Protein AF-A0A183DGD7-F1 (afdb_monomer)

Structure (mmCIF, N/CA/C/O backbone):
data_AF-A0A183DGD7-F1
#
_entry.id   AF-A0A183DGD7-F1
#
loop_
_atom_site.group_PDB
_atom_site.id
_atom_site.type_symbol
_atom_site.label_atom_id
_atom_site.label_alt_id
_atom_site.label_comp_id
_atom_site.label_asym_id
_atom_site.label_entity_id
_atom_site.label_seq_id
_atom_site.pdbx_PDB_ins_code
_atom_site.Cartn_x
_atom_site.Cartn_y
_atom_site.Cartn_z
_atom_site.occupancy
_atom_site.B_iso_or_equiv
_atom_site.auth_seq_id
_atom_site.auth_comp_id
_atom_site.auth_asym_id
_atom_site.auth_atom_id
_atom_site.pdbx_PDB_model_num
ATOM 1 N N . MET A 1 1 ? 6.692 11.739 -3.627 1.00 80.44 1 MET A N 1
ATOM 2 C CA . MET A 1 1 ? 5.316 12.279 -3.705 1.00 80.44 1 MET A CA 1
ATOM 3 C C . MET A 1 1 ? 4.483 11.535 -2.679 1.00 80.44 1 MET A C 1
ATOM 5 O O . MET A 1 1 ? 4.264 10.353 -2.892 1.00 80.44 1 MET A O 1
ATOM 9 N N . CYS A 1 2 ? 4.125 12.157 -1.557 1.00 82.94 2 CYS A N 1
ATOM 10 C CA . CYS A 1 2 ? 3.213 11.577 -0.564 1.00 82.94 2 CYS A CA 1
ATOM 11 C C . CYS A 1 2 ? 1.814 12.183 -0.734 1.00 82.94 2 CYS A C 1
ATOM 13 O O . CYS A 1 2 ? 1.702 13.322 -1.188 1.00 82.94 2 CYS A O 1
ATOM 15 N N . GLY A 1 3 ? 0.764 11.423 -0.416 1.00 89.06 3 GLY A N 1
ATOM 16 C CA . GLY A 1 3 ? -0.616 11.865 -0.643 1.00 89.06 3 GLY A CA 1
ATOM 17 C C . GLY A 1 3 ? -1.068 11.745 -2.096 1.00 89.06 3 GLY A C 1
ATOM 18 O O . GLY A 1 3 ? -1.989 12.444 -2.500 1.00 89.06 3 GLY A O 1
ATOM 19 N N . PHE A 1 4 ? -0.414 10.889 -2.889 1.00 96.12 4 PHE A N 1
ATOM 20 C CA . PHE A 1 4 ? -0.829 10.631 -4.272 1.00 96.12 4 PHE A CA 1
ATOM 21 C C . PHE A 1 4 ? -2.165 9.874 -4.320 1.00 96.12 4 PHE A C 1
ATOM 23 O O . PHE A 1 4 ? -2.978 10.090 -5.213 1.00 96.12 4 PHE A O 1
ATOM 30 N N . SER A 1 5 ? -2.403 9.030 -3.317 1.00 97.06 5 SER A N 1
ATOM 31 C CA . SER A 1 5 ? -3.664 8.342 -3.058 1.00 97.06 5 SER A CA 1
ATOM 32 C C . SER A 1 5 ? -3.915 8.303 -1.543 1.00 97.06 5 SER A C 1
ATOM 34 O O . SER A 1 5 ? -2.964 8.383 -0.757 1.00 97.06 5 SER A O 1
ATOM 36 N N . ALA A 1 6 ? -5.180 8.249 -1.121 1.00 95.38 6 ALA A N 1
ATOM 37 C CA . ALA A 1 6 ? -5.566 8.214 0.289 1.00 95.38 6 ALA A CA 1
ATOM 38 C C . ALA A 1 6 ? -6.925 7.518 0.479 1.00 95.38 6 ALA A C 1
ATOM 40 O O . ALA A 1 6 ? -7.781 7.602 -0.401 1.00 95.38 6 ALA A O 1
ATOM 41 N N . ALA A 1 7 ? -7.114 6.858 1.622 1.00 94.31 7 ALA A N 1
ATOM 42 C CA . ALA A 1 7 ? -8.328 6.133 1.977 1.00 94.31 7 ALA A CA 1
ATOM 43 C C . ALA A 1 7 ? -8.468 6.055 3.501 1.00 94.31 7 ALA A C 1
ATOM 45 O O . AL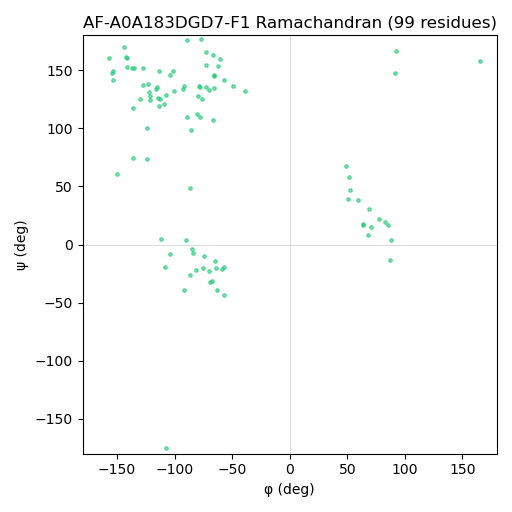A A 1 7 ? -7.472 5.999 4.228 1.00 94.31 7 ALA A O 1
ATOM 46 N N . ILE A 1 8 ? -9.714 6.068 3.966 1.00 91.81 8 ILE A N 1
ATOM 47 C CA . ILE A 1 8 ? -10.084 5.911 5.372 1.00 91.81 8 ILE A CA 1
ATOM 48 C C . ILE A 1 8 ? -11.001 4.681 5.435 1.00 91.81 8 ILE A C 1
ATOM 50 O O . ILE A 1 8 ? -11.971 4.658 4.676 1.00 91.81 8 ILE A O 1
ATOM 54 N N . PRO A 1 9 ? -10.680 3.670 6.257 1.00 89.56 9 PRO A N 1
ATOM 55 C CA . PRO A 1 9 ? -11.536 2.518 6.497 1.00 89.56 9 PRO A CA 1
ATOM 56 C C . PRO A 1 9 ? -12.820 2.931 7.221 1.00 89.56 9 PRO A C 1
ATOM 58 O O . PRO A 1 9 ? -12.818 3.837 8.058 1.00 89.56 9 PRO A O 1
ATOM 61 N N . ASP A 1 10 ? -13.917 2.248 6.907 1.00 86.00 10 ASP A N 1
ATOM 62 C CA . ASP A 1 10 ? -15.208 2.460 7.565 1.00 86.00 10 ASP A CA 1
ATOM 63 C 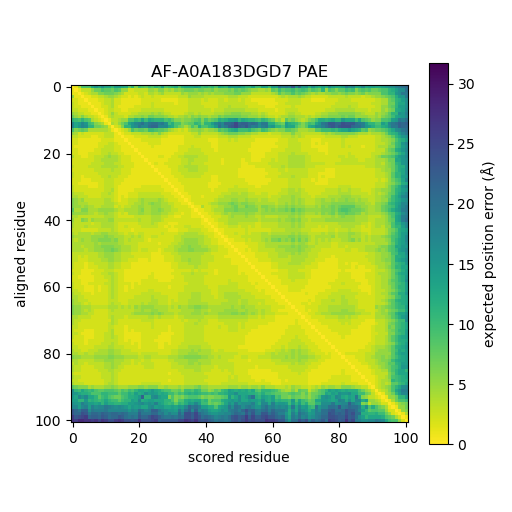C . ASP A 1 10 ? -15.324 1.600 8.833 1.00 86.00 10 ASP A C 1
ATOM 65 O O . ASP A 1 10 ? -16.069 1.942 9.760 1.00 86.00 10 ASP A O 1
ATOM 69 N N . ARG A 1 11 ? -14.603 0.470 8.882 1.00 77.94 11 ARG A N 1
ATOM 70 C CA . ARG A 1 11 ? -14.637 -0.493 9.986 1.00 77.94 11 ARG A CA 1
ATOM 71 C C . ARG A 1 11 ? -13.260 -0.726 10.583 1.00 77.94 11 ARG A C 1
ATOM 73 O O . ARG A 1 11 ? -12.281 -0.944 9.884 1.00 77.94 11 ARG A O 1
ATOM 80 N N . GLY A 1 12 ? -13.223 -0.784 11.910 1.00 65.94 12 GLY A N 1
ATOM 81 C CA . GLY A 1 12 ? -12.154 -1.488 12.609 1.00 65.94 12 GLY A CA 1
ATOM 82 C C . GLY A 1 12 ? -10.876 -0.714 12.907 1.00 65.94 12 GLY A C 1
ATOM 83 O O . GLY A 1 12 ? -10.134 -1.153 13.779 1.00 65.94 12 GLY A O 1
ATOM 84 N N . ASP A 1 13 ? -10.638 0.457 12.314 1.00 67.12 13 ASP A N 1
ATOM 85 C CA . ASP A 1 13 ? -9.473 1.257 12.692 1.00 67.12 13 ASP A CA 1
ATOM 86 C C . ASP A 1 13 ? -9.669 2.756 12.449 1.00 67.12 13 ASP A C 1
ATOM 88 O O . ASP A 1 13 ? -10.225 3.202 11.452 1.00 67.12 13 ASP A O 1
ATOM 92 N N . ASP A 1 14 ? -9.161 3.566 13.368 1.00 83.94 14 ASP A N 1
ATOM 93 C CA . ASP A 1 14 ? -9.147 5.022 13.272 1.00 83.94 14 ASP A CA 1
ATOM 94 C C . ASP A 1 14 ? -7.893 5.456 12.499 1.00 83.94 14 ASP A C 1
ATOM 96 O O . ASP A 1 14 ? -7.126 6.302 12.962 1.00 83.94 14 ASP A O 1
ATOM 100 N N . ARG A 1 15 ? -7.625 4.843 11.341 1.00 88.19 15 ARG A N 1
ATOM 101 C CA . ARG A 1 15 ? -6.415 5.092 10.545 1.00 88.19 15 ARG A CA 1
ATOM 102 C C . ARG A 1 15 ? -6.716 5.760 9.213 1.00 88.19 15 ARG A C 1
ATOM 104 O O . ARG A 1 15 ? -7.754 5.581 8.604 1.00 88.19 15 ARG A O 1
ATOM 111 N N . LEU A 1 16 ? -5.761 6.552 8.755 1.00 91.56 16 LEU A N 1
ATOM 112 C CA . LEU A 1 16 ? -5.697 7.118 7.418 1.00 91.56 16 LEU A CA 1
ATOM 113 C C . LEU A 1 16 ? -4.558 6.421 6.676 1.00 91.56 16 LEU A C 1
ATOM 115 O O . LEU A 1 16 ? -3.406 6.519 7.104 1.00 91.56 16 LEU A O 1
ATOM 119 N N . TYR A 1 17 ? -4.870 5.772 5.558 1.00 94.31 17 TYR A N 1
ATOM 120 C CA . TYR A 1 17 ? -3.869 5.214 4.656 1.00 94.31 17 TYR A CA 1
ATOM 121 C C . TYR A 1 17 ? -3.510 6.232 3.576 1.00 94.31 17 TYR A C 1
ATOM 123 O O . TYR A 1 17 ? -4.383 6.893 3.013 1.00 94.31 17 TYR A O 1
ATOM 131 N N . ILE A 1 18 ? -2.216 6.373 3.290 1.00 95.31 18 ILE A N 1
ATOM 132 C CA . ILE A 1 18 ? -1.679 7.353 2.345 1.00 95.31 18 ILE A CA 1
ATOM 133 C C . ILE A 1 18 ? -0.630 6.680 1.462 1.00 95.31 18 ILE A C 1
ATOM 135 O O . ILE A 1 18 ? 0.431 6.278 1.941 1.00 95.31 18 ILE A O 1
ATOM 139 N N . GLY A 1 19 ? -0.890 6.625 0.159 1.00 97.19 19 GLY A N 1
ATOM 140 C CA . GLY A 1 19 ? 0.063 6.137 -0.829 1.00 97.19 19 GLY A CA 1
ATOM 141 C C . GLY A 1 19 ? 1.125 7.180 -1.180 1.00 97.19 19 GLY A C 1
ATOM 142 O O . GLY A 1 19 ? 0.837 8.371 -1.386 1.00 97.19 19 GLY A O 1
ATOM 143 N N . ALA A 1 20 ? 2.377 6.731 -1.270 1.00 97.31 20 ALA A N 1
ATOM 144 C CA . ALA A 1 20 ? 3.517 7.566 -1.617 1.00 97.31 20 ALA A CA 1
ATOM 145 C C . ALA A 1 20 ? 4.463 6.896 -2.640 1.00 97.31 20 ALA A C 1
ATOM 147 O O . ALA A 1 20 ? 5.587 6.525 -2.292 1.00 97.31 20 ALA A O 1
ATOM 148 N N . PRO A 1 21 ? 4.079 6.827 -3.932 1.00 97.12 21 PRO A N 1
ATOM 149 C CA . PRO A 1 21 ? 4.829 6.119 -4.983 1.00 97.12 21 PRO A CA 1
ATOM 150 C C . PRO A 1 21 ? 6.262 6.595 -5.216 1.00 97.12 21 PRO A C 1
ATOM 152 O O . PRO A 1 21 ? 7.060 5.885 -5.809 1.00 97.12 21 PRO A O 1
ATOM 155 N N . GLY A 1 22 ? 6.584 7.823 -4.803 1.00 96.06 22 GLY A N 1
ATOM 156 C CA . GLY A 1 22 ? 7.916 8.401 -4.995 1.00 96.06 22 GLY A CA 1
ATOM 157 C C . GLY A 1 22 ? 8.894 8.146 -3.847 1.00 96.06 22 GLY A C 1
ATOM 158 O O . GLY A 1 22 ? 9.970 8.737 -3.859 1.00 96.06 22 GLY A O 1
ATOM 159 N N . ALA A 1 23 ? 8.516 7.378 -2.824 1.00 95.31 23 ALA A N 1
ATOM 160 C CA . ALA A 1 23 ? 9.442 6.975 -1.768 1.00 95.31 23 ALA A CA 1
ATOM 161 C C . ALA A 1 23 ? 10.429 5.915 -2.282 1.00 95.31 23 ALA A C 1
ATOM 163 O O . ALA A 1 23 ? 10.114 5.196 -3.230 1.00 95.31 23 ALA A O 1
ATOM 164 N N . TYR A 1 24 ? 11.609 5.847 -1.655 1.00 94.88 24 TYR A N 1
ATOM 165 C CA . TYR A 1 24 ? 12.606 4.788 -1.862 1.00 94.88 24 TYR A CA 1
ATOM 166 C C . TYR A 1 24 ? 12.910 4.507 -3.345 1.00 94.88 24 TYR A C 1
ATOM 168 O O . TYR A 1 24 ? 12.510 3.483 -3.864 1.00 94.88 24 TYR A O 1
ATOM 176 N N . TYR A 1 25 ? 13.541 5.435 -4.077 1.00 96.25 25 TYR A N 1
ATOM 177 C CA . TYR A 1 25 ? 13.837 5.252 -5.517 1.00 96.2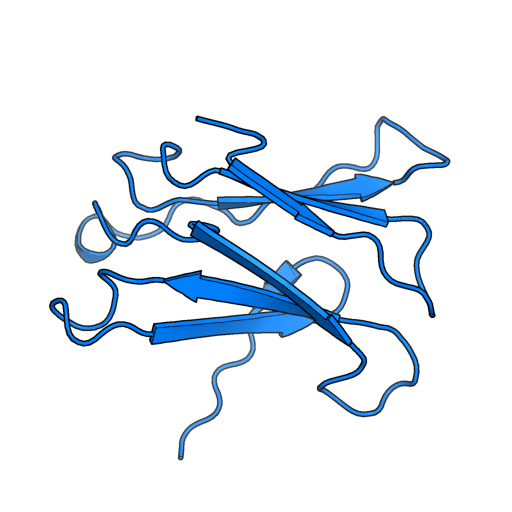5 25 TYR A CA 1
ATOM 178 C C . TYR A 1 25 ? 12.624 4.817 -6.368 1.00 96.25 25 TYR A C 1
ATOM 180 O O . TYR A 1 25 ? 12.734 4.011 -7.290 1.00 96.25 25 TYR A O 1
ATOM 188 N N . TRP A 1 26 ? 11.450 5.381 -6.066 1.00 96.38 26 TRP A N 1
ATOM 189 C CA . TRP A 1 26 ? 10.177 5.046 -6.714 1.00 96.38 26 TRP A CA 1
ATOM 190 C C . TRP A 1 26 ? 9.699 3.602 -6.502 1.00 96.38 26 TRP A C 1
ATOM 192 O O . TRP A 1 26 ? 8.801 3.154 -7.215 1.00 96.38 26 TRP A O 1
ATOM 202 N N . GLN A 1 27 ? 10.241 2.873 -5.522 1.00 96.44 27 GLN A N 1
ATOM 203 C CA . GLN A 1 27 ? 9.616 1.636 -5.042 1.00 96.44 27 GLN A CA 1
ATOM 204 C C . GLN A 1 27 ? 8.190 1.929 -4.564 1.00 96.44 27 GLN A C 1
ATOM 206 O O . GLN A 1 27 ? 7.252 1.233 -4.944 1.00 96.44 27 GLN A O 1
ATOM 211 N N . GLY A 1 28 ? 8.023 3.030 -3.824 1.00 96.88 28 GLY A N 1
ATOM 212 C CA . GLY A 1 28 ? 6.765 3.439 -3.210 1.00 96.88 28 GLY A CA 1
ATOM 213 C C . GLY A 1 28 ? 6.600 2.922 -1.780 1.00 96.88 28 GLY A C 1
ATOM 214 O O . GLY A 1 28 ? 7.365 2.091 -1.304 1.00 96.88 28 GLY A O 1
ATOM 215 N N . THR A 1 29 ? 5.624 3.474 -1.066 1.00 96.00 29 THR A N 1
ATOM 216 C CA . THR A 1 29 ? 5.288 3.086 0.313 1.00 96.00 29 THR A CA 1
ATOM 217 C C . THR A 1 29 ? 3.844 3.457 0.628 1.00 96.00 29 THR A C 1
ATOM 219 O O . THR A 1 29 ? 3.258 4.319 -0.042 1.00 96.00 29 THR A O 1
ATOM 222 N N . ILE A 1 30 ? 3.284 2.834 1.660 1.00 95.56 30 ILE A N 1
ATOM 223 C CA . ILE A 1 30 ? 2.008 3.215 2.268 1.00 95.56 30 ILE A CA 1
ATOM 224 C C . ILE A 1 30 ? 2.293 3.683 3.688 1.00 95.56 30 ILE A C 1
ATOM 226 O O . ILE A 1 30 ? 2.896 2.954 4.469 1.00 95.56 30 ILE A O 1
ATOM 230 N N . PHE A 1 31 ? 1.836 4.882 4.035 1.00 93.44 31 PHE A N 1
ATOM 231 C CA . PHE A 1 31 ? 1.771 5.335 5.421 1.00 93.44 31 PHE A CA 1
ATOM 232 C C . PHE A 1 31 ? 0.390 5.011 5.979 1.00 93.44 31 PHE A C 1
ATOM 234 O O . PHE A 1 31 ? -0.607 5.323 5.333 1.00 93.44 31 PHE A O 1
ATOM 241 N N . ALA A 1 32 ? 0.325 4.453 7.181 1.00 92.19 32 ALA A N 1
ATOM 242 C CA . ALA A 1 32 ? -0.908 4.328 7.945 1.00 92.19 32 ALA A CA 1
ATOM 243 C C . ALA A 1 32 ? -0.773 5.218 9.177 1.00 92.19 32 ALA A C 1
ATOM 245 O O . ALA A 1 32 ? 0.150 5.021 9.951 1.0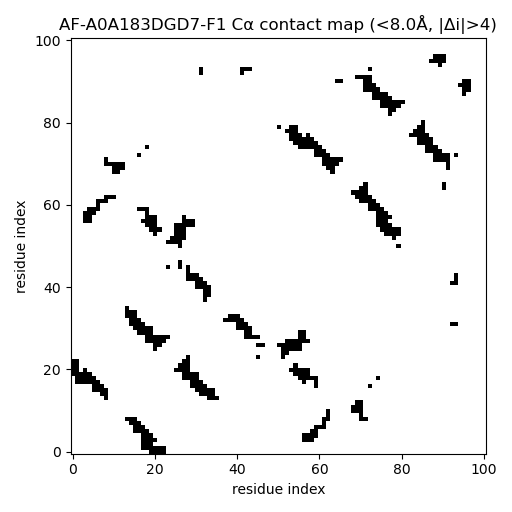0 92.19 32 ALA A O 1
ATOM 246 N N . GLN A 1 33 ? -1.638 6.213 9.356 1.00 90.62 33 GLN A N 1
ATOM 247 C CA . GLN A 1 33 ? -1.574 7.143 10.488 1.00 90.62 33 GLN A CA 1
ATOM 248 C C . GLN A 1 33 ? -2.876 7.113 11.279 1.00 90.62 33 GLN A C 1
ATOM 250 O O . GLN A 1 33 ? -3.940 7.307 10.701 1.00 90.62 33 GLN A O 1
ATOM 255 N N . SER A 1 34 ? -2.802 6.991 12.604 1.00 89.38 34 SER A N 1
ATOM 256 C CA . SER A 1 34 ? -3.988 7.139 13.448 1.00 89.38 34 SER A CA 1
ATOM 257 C C . SER A 1 34 ? -4.546 8.573 13.402 1.00 89.38 34 SER A C 1
ATOM 259 O O . SER A 1 34 ? -3.817 9.564 13.540 1.00 89.38 34 SER A O 1
ATOM 261 N N . VAL A 1 35 ? -5.867 8.704 13.266 1.00 88.56 35 VAL A N 1
ATOM 262 C CA . VAL A 1 35 ? -6.593 9.980 13.339 1.00 88.56 35 VAL A CA 1
ATOM 263 C C . VAL A 1 35 ? -6.731 10.480 14.779 1.00 88.56 35 VAL A C 1
ATOM 265 O O . VAL A 1 35 ? -6.901 11.680 15.000 1.00 88.56 35 VAL A O 1
ATOM 268 N N . ARG A 1 36 ? -6.597 9.585 15.769 1.00 89.12 36 ARG A N 1
ATOM 269 C CA . ARG A 1 36 ? -6.631 9.916 17.205 1.00 89.12 36 ARG A CA 1
ATOM 270 C C . ARG A 1 36 ? -5.241 10.204 17.770 1.00 89.12 36 ARG A C 1
ATOM 272 O O . ARG A 1 36 ? -5.092 11.130 18.566 1.00 89.12 36 ARG A O 1
ATOM 279 N N . ASN A 1 37 ? -4.223 9.449 17.355 1.00 89.69 37 ASN A N 1
ATOM 280 C CA . ASN A 1 37 ? -2.847 9.603 17.828 1.00 89.69 37 ASN A CA 1
ATOM 281 C C . ASN A 1 37 ? -1.868 9.830 16.668 1.00 89.69 37 ASN A C 1
ATOM 283 O O . ASN A 1 37 ? -1.375 8.895 16.055 1.00 89.69 37 ASN A O 1
ATOM 287 N N . LYS A 1 38 ? -1.476 11.084 16.431 1.00 87.75 38 LYS A N 1
ATOM 288 C CA . LYS A 1 38 ? -0.578 11.443 15.314 1.00 87.75 38 LYS A CA 1
ATOM 289 C C . LYS A 1 38 ? 0.839 10.859 15.419 1.00 87.75 38 LYS A C 1
ATOM 291 O O . LYS A 1 38 ? 1.610 10.962 14.465 1.00 87.75 38 LYS A O 1
ATOM 296 N N . LEU A 1 39 ? 1.226 10.343 16.588 1.00 88.88 39 LEU A N 1
ATOM 297 C CA . LEU A 1 39 ? 2.522 9.688 16.776 1.00 88.88 39 LEU A CA 1
ATOM 298 C C . LEU A 1 39 ? 2.511 8.236 16.292 1.00 88.88 39 LEU A C 1
ATOM 300 O O . LEU A 1 39 ? 3.574 7.713 15.970 1.00 88.88 39 LEU A O 1
ATOM 304 N N . ASP A 1 40 ? 1.332 7.623 16.205 1.00 89.25 40 ASP A N 1
ATOM 305 C CA . ASP A 1 40 ? 1.144 6.293 15.645 1.00 89.25 40 ASP A CA 1
ATOM 306 C C . ASP A 1 40 ? 0.979 6.398 14.125 1.00 89.25 40 ASP A C 1
ATOM 308 O O . ASP A 1 40 ? -0.069 6.806 13.612 1.00 89.25 40 ASP A O 1
ATOM 312 N N . ARG A 1 41 ? 2.082 6.156 13.411 1.00 89.31 41 ARG A N 1
ATOM 313 C CA . ARG A 1 41 ? 2.175 6.349 11.958 1.00 89.31 41 ARG A CA 1
ATOM 314 C C . ARG A 1 41 ? 3.161 5.395 11.264 1.00 89.31 41 ARG A C 1
ATOM 316 O O . ARG A 1 41 ? 4.167 5.874 10.720 1.00 89.31 41 ARG A O 1
ATOM 323 N N . PRO A 1 42 ? 2.948 4.069 11.329 1.00 91.56 42 PRO A N 1
ATOM 324 C CA . PRO A 1 42 ? 3.781 3.107 10.612 1.00 91.56 42 PRO A CA 1
ATOM 325 C C . PRO A 1 42 ? 3.743 3.320 9.090 1.00 91.56 42 PRO A C 1
ATOM 327 O O . PRO A 1 42 ? 2.838 3.951 8.538 1.00 91.56 42 PRO A O 1
ATOM 330 N N . ASN A 1 43 ? 4.757 2.798 8.403 1.00 92.25 43 ASN A N 1
ATOM 331 C CA . ASN A 1 43 ? 4.797 2.723 6.948 1.00 92.25 43 ASN A CA 1
ATOM 332 C C . ASN A 1 43 ? 5.448 1.422 6.486 1.00 92.25 43 ASN A C 1
ATOM 334 O O . ASN A 1 43 ? 6.160 0.780 7.258 1.00 92.25 43 ASN A O 1
ATOM 338 N N . THR A 1 44 ? 5.210 1.052 5.229 1.00 92.38 44 THR A N 1
ATOM 339 C CA . THR A 1 44 ? 5.923 -0.065 4.610 1.00 92.38 44 THR A CA 1
ATOM 340 C C . THR A 1 44 ? 7.383 0.329 4.383 1.00 92.38 44 THR A C 1
ATOM 342 O O . THR A 1 44 ? 7.667 1.415 3.866 1.00 92.38 44 THR A O 1
ATOM 345 N N . HIS A 1 45 ? 8.302 -0.555 4.765 1.00 91.19 45 HIS A N 1
ATOM 346 C CA . HIS A 1 45 ? 9.741 -0.329 4.652 1.00 91.19 45 HIS A CA 1
ATOM 347 C C . HIS A 1 45 ? 10.244 -0.406 3.205 1.00 91.19 45 HIS A C 1
ATOM 349 O O . HIS A 1 45 ? 9.545 -0.884 2.310 1.00 91.19 45 HIS A O 1
ATOM 355 N N . ASP A 1 46 ? 11.468 0.072 2.986 1.00 93.50 46 ASP A N 1
ATOM 356 C CA . ASP A 1 46 ? 12.167 -0.124 1.725 1.00 93.50 46 ASP A CA 1
ATOM 357 C C . ASP A 1 46 ? 12.484 -1.604 1.487 1.00 93.50 46 ASP A C 1
ATOM 359 O O . ASP A 1 46 ? 12.753 -2.381 2.405 1.00 93.50 46 ASP A O 1
ATOM 363 N N . GLY A 1 47 ? 12.429 -1.988 0.218 1.00 91.06 47 GLY A N 1
ATOM 364 C CA . GLY A 1 47 ? 12.749 -3.318 -0.260 1.00 91.06 47 GLY A CA 1
ATOM 365 C C . GLY A 1 47 ? 14.076 -3.369 -1.024 1.00 91.06 47 GLY A C 1
ATOM 366 O O . GLY A 1 47 ? 14.803 -2.377 -1.138 1.00 91.06 47 GLY A O 1
ATOM 367 N N . PRO A 1 48 ? 14.411 -4.541 -1.587 1.00 94.25 48 PRO A N 1
ATOM 368 C CA . PRO A 1 48 ? 15.581 -4.698 -2.442 1.00 94.25 48 PRO A CA 1
ATOM 369 C C . PRO A 1 48 ? 15.482 -3.831 -3.706 1.00 94.25 48 PRO A C 1
ATOM 371 O O . PRO A 1 48 ? 14.398 -3.587 -4.225 1.00 94.25 48 PRO A O 1
ATOM 374 N N . ALA A 1 49 ? 16.633 -3.457 -4.272 1.00 93.88 49 ALA A N 1
ATOM 375 C CA . ALA A 1 49 ? 16.717 -2.556 -5.431 1.00 93.88 49 ALA A CA 1
ATOM 376 C C . ALA A 1 49 ? 15.948 -3.026 -6.685 1.00 93.88 49 ALA A C 1
ATOM 378 O O . ALA A 1 49 ? 15.638 -2.227 -7.560 1.00 93.88 49 ALA A O 1
ATOM 379 N N . HIS A 1 50 ? 15.616 -4.315 -6.806 1.00 92.50 50 HIS A N 1
ATOM 380 C CA . HIS A 1 50 ? 14.806 -4.794 -7.932 1.00 92.50 50 HIS A CA 1
ATOM 381 C C . HIS A 1 50 ? 13.317 -4.421 -7.819 1.00 92.50 50 HIS A C 1
ATOM 383 O O . HIS A 1 50 ? 12.587 -4.583 -8.792 1.00 92.50 50 HIS A O 1
ATOM 389 N N . HIS A 1 51 ? 12.875 -3.901 -6.671 1.00 92.62 51 HIS A N 1
ATOM 390 C CA . HIS A 1 51 ? 11.562 -3.275 -6.510 1.00 92.62 51 HIS A CA 1
ATOM 391 C C . HIS A 1 51 ? 11.564 -1.791 -6.914 1.00 92.62 51 HIS A C 1
ATOM 393 O O . HIS A 1 51 ? 10.520 -1.138 -6.874 1.00 92.62 51 HIS A O 1
ATOM 399 N N . ASP A 1 52 ? 12.717 -1.215 -7.278 1.00 95.44 52 ASP A N 1
ATOM 400 C CA . ASP A 1 52 ? 12.798 0.188 -7.684 1.00 95.44 52 ASP A CA 1
ATOM 401 C C . ASP A 1 52 ? 11.863 0.465 -8.867 1.00 95.44 52 ASP A C 1
ATOM 403 O O . ASP A 1 52 ? 11.747 -0.320 -9.810 1.00 95.44 52 ASP A O 1
ATOM 407 N N . ASN A 1 53 ? 11.224 1.635 -8.851 1.00 96.50 53 ASN A N 1
ATOM 408 C CA . ASN A 1 53 ? 10.214 2.046 -9.832 1.00 96.50 53 ASN A CA 1
ATOM 409 C C . ASN A 1 53 ? 8.930 1.202 -9.866 1.00 96.50 53 ASN A C 1
ATOM 411 O O . ASN A 1 53 ? 8.208 1.281 -10.859 1.00 96.50 53 ASN A O 1
ATOM 415 N N . TYR A 1 54 ? 8.620 0.413 -8.834 1.00 97.25 54 TYR A N 1
ATOM 416 C CA . TYR A 1 54 ? 7.355 -0.330 -8.749 1.00 97.25 54 TYR A CA 1
ATOM 417 C C . TYR A 1 54 ? 6.138 0.574 -8.511 1.00 97.25 54 TYR A C 1
ATOM 419 O O . TYR A 1 54 ? 5.018 0.219 -8.897 1.00 97.25 54 TYR A O 1
ATOM 427 N N . ASN A 1 55 ? 6.362 1.772 -7.960 1.00 96.62 55 ASN A N 1
ATOM 428 C CA . ASN A 1 55 ? 5.347 2.787 -7.699 1.00 96.62 55 ASN A CA 1
ATOM 429 C C . ASN A 1 55 ? 4.224 2.308 -6.750 1.00 96.62 55 ASN A C 1
ATOM 431 O O . ASN A 1 55 ? 3.067 2.681 -6.941 1.00 96.62 55 ASN A O 1
ATOM 435 N N . LEU A 1 56 ? 4.550 1.520 -5.720 1.00 97.25 56 LEU A N 1
ATOM 436 C CA . LEU A 1 56 ? 3.613 1.105 -4.668 1.00 97.25 56 LEU A CA 1
ATOM 437 C C . LEU A 1 56 ? 2.845 2.305 -4.083 1.00 97.25 56 LEU A C 1
ATOM 439 O O . LEU A 1 56 ? 3.414 3.362 -3.792 1.00 97.25 56 LEU A O 1
ATOM 443 N N . GLY A 1 57 ? 1.536 2.129 -3.897 1.00 97.00 57 GLY A N 1
ATOM 444 C CA . GLY A 1 57 ? 0.643 3.174 -3.394 1.00 97.00 57 GLY A CA 1
ATOM 445 C C . GLY A 1 57 ? 0.172 4.142 -4.482 1.00 97.00 57 GLY A C 1
ATOM 446 O O . GLY A 1 57 ? -0.257 5.257 -4.172 1.00 97.00 57 GLY A O 1
ATOM 447 N N . TYR A 1 58 ? 0.259 3.757 -5.762 1.00 97.56 58 TYR A N 1
ATOM 448 C CA . TYR A 1 58 ? -0.239 4.577 -6.876 1.00 97.56 58 TYR A CA 1
ATOM 449 C C . TYR A 1 58 ? -1.756 4.787 -6.791 1.00 97.56 58 TYR A C 1
ATOM 451 O O . TYR A 1 58 ? -2.267 5.876 -7.023 1.00 97.56 58 TYR A O 1
ATOM 459 N N . SER A 1 59 ? -2.477 3.752 -6.388 1.00 97.62 59 SER A N 1
ATOM 460 C CA . SER A 1 59 ? -3.884 3.798 -6.004 1.00 97.62 59 SER A CA 1
ATOM 461 C C . SER A 1 59 ? -4.048 2.991 -4.726 1.00 97.62 59 SER A C 1
ATOM 463 O O . SER A 1 59 ? -3.266 2.067 -4.495 1.00 97.62 59 SER A O 1
ATOM 465 N N . ILE A 1 60 ? -5.041 3.331 -3.906 1.00 96.69 60 ILE A N 1
ATOM 466 C CA . ILE A 1 60 ? -5.381 2.541 -2.723 1.00 96.69 60 ILE A CA 1
ATOM 467 C C . ILE A 1 60 ? -6.891 2.383 -2.575 1.00 96.69 60 ILE A C 1
ATOM 469 O O . ILE A 1 60 ? -7.656 3.240 -3.021 1.00 96.69 60 ILE A O 1
ATOM 473 N N . ALA A 1 61 ? -7.292 1.284 -1.948 1.00 95.00 61 ALA A N 1
ATOM 474 C CA . ALA A 1 61 ? -8.649 0.988 -1.516 1.00 95.00 61 ALA A CA 1
ATOM 475 C C . ALA A 1 61 ? -8.596 0.291 -0.151 1.00 95.00 61 ALA A C 1
ATOM 477 O O . ALA A 1 61 ? -7.552 -0.239 0.232 1.00 95.00 61 ALA A O 1
ATOM 478 N N . VAL A 1 62 ? -9.714 0.307 0.566 1.00 94.12 62 VAL A N 1
ATOM 479 C CA . VAL A 1 62 ? -9.852 -0.325 1.881 1.00 94.12 62 VAL A CA 1
ATOM 480 C C . VAL A 1 62 ? -11.054 -1.255 1.900 1.00 94.12 62 VAL A C 1
ATOM 482 O O . VAL A 1 62 ? -12.010 -1.046 1.146 1.00 94.12 62 VAL A O 1
ATOM 485 N N . GLY A 1 63 ? -10.984 -2.277 2.742 1.00 92.19 63 GLY A N 1
ATOM 486 C CA . GLY A 1 63 ? -12.051 -3.244 2.963 1.00 92.19 63 GLY A CA 1
ATOM 487 C C . GLY A 1 63 ? -11.529 -4.468 3.700 1.00 92.19 63 GLY A C 1
ATOM 488 O O . GLY A 1 63 ? -10.338 -4.736 3.670 1.00 92.19 63 GLY A O 1
ATOM 489 N N . ASP A 1 64 ? -12.416 -5.195 4.360 1.00 91.94 64 ASP A N 1
ATOM 490 C CA . ASP A 1 64 ? -12.100 -6.465 5.020 1.00 91.94 64 ASP A CA 1
ATOM 491 C C . ASP A 1 64 ? -11.738 -7.544 3.977 1.00 91.94 64 ASP A C 1
ATOM 493 O O . ASP A 1 64 ? -12.608 -7.999 3.217 1.00 91.94 64 ASP A O 1
ATOM 497 N N . PHE A 1 65 ? -10.449 -7.897 3.881 1.00 91.19 65 PHE A N 1
ATOM 498 C CA . PHE A 1 65 ? -9.940 -8.856 2.893 1.00 91.19 65 PHE A CA 1
ATOM 499 C C . PHE A 1 65 ? -9.537 -10.199 3.511 1.00 91.19 65 PH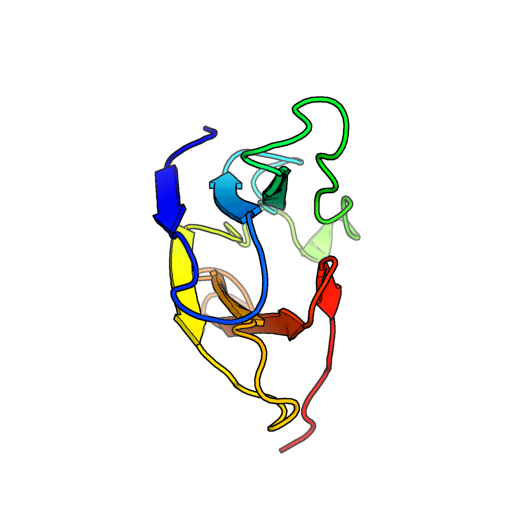E A C 1
ATOM 501 O O . PHE A 1 65 ? -9.473 -11.189 2.772 1.00 91.19 65 PHE A O 1
ATOM 508 N N . ASP A 1 66 ? -9.299 -10.262 4.822 1.00 89.69 66 ASP A N 1
ATOM 509 C CA . ASP A 1 66 ? -8.963 -11.498 5.536 1.00 89.69 66 ASP A CA 1
ATOM 510 C C . ASP A 1 66 ? -10.124 -12.096 6.362 1.00 89.69 66 ASP A C 1
ATOM 512 O O . ASP A 1 66 ? -10.058 -13.260 6.773 1.00 89.69 66 ASP A O 1
ATOM 516 N N . GLY A 1 67 ? -11.237 -11.371 6.494 1.00 90.62 67 GLY A N 1
ATOM 517 C CA . GLY A 1 67 ? -12.467 -11.808 7.145 1.00 90.62 67 GLY A CA 1
ATOM 518 C C . GLY A 1 67 ? -12.489 -11.609 8.661 1.00 90.62 67 GLY A C 1
ATOM 519 O O . GLY A 1 67 ? -13.314 -12.248 9.327 1.00 90.62 67 GLY A O 1
ATOM 520 N N . ASP A 1 68 ? -11.598 -10.788 9.224 1.00 88.88 68 ASP A N 1
ATOM 521 C CA . ASP A 1 68 ? -11.527 -10.529 10.665 1.00 88.88 68 ASP A CA 1
ATOM 522 C C . ASP A 1 68 ? -12.504 -9.436 11.159 1.00 88.88 68 ASP A C 1
ATOM 524 O O . ASP A 1 68 ? -12.720 -9.279 12.368 1.00 88.88 68 ASP A O 1
ATOM 528 N N . GLY A 1 69 ? -13.179 -8.747 10.231 1.00 88.94 69 GLY A N 1
ATOM 529 C CA . GLY A 1 69 ? -14.145 -7.685 10.505 1.00 88.94 69 GLY A CA 1
ATOM 530 C C . GLY A 1 69 ? -13.547 -6.279 10.630 1.00 88.94 69 GLY A C 1
ATOM 531 O O . GLY A 1 69 ? -14.296 -5.338 10.933 1.00 88.94 69 GLY A O 1
ATOM 532 N N . LEU A 1 70 ? -12.243 -6.119 10.406 1.00 89.06 70 LEU A N 1
ATOM 533 C CA . LEU A 1 70 ? -11.538 -4.847 10.276 1.00 89.06 70 LEU A CA 1
ATOM 534 C C . LEU A 1 70 ? -11.236 -4.593 8.792 1.00 89.06 70 LEU A C 1
ATOM 536 O O . LEU A 1 70 ? -11.027 -5.520 8.020 1.00 89.06 70 LEU A O 1
ATOM 540 N N . ASP A 1 71 ? -11.259 -3.332 8.359 1.00 91.81 71 ASP A N 1
ATOM 541 C CA . ASP A 1 71 ? -10.889 -3.025 6.978 1.00 91.81 71 ASP A CA 1
ATOM 542 C C . ASP A 1 71 ? -9.357 -2.991 6.828 1.00 91.81 71 ASP A C 1
ATOM 544 O O . ASP A 1 71 ? -8.657 -2.235 7.506 1.00 91.81 71 ASP A O 1
ATOM 548 N N . ASP A 1 72 ? -8.860 -3.747 5.858 1.00 91.31 72 ASP A N 1
ATOM 549 C CA . ASP A 1 72 ? -7.468 -3.802 5.429 1.00 91.31 72 ASP A CA 1
ATOM 550 C C . ASP A 1 72 ? -7.177 -2.760 4.338 1.00 91.31 72 ASP A C 1
ATOM 552 O O . ASP A 1 72 ? -8.077 -2.075 3.837 1.00 91.31 72 ASP A O 1
ATOM 556 N N . VAL A 1 73 ? -5.912 -2.651 3.909 1.00 93.50 73 VAL A N 1
ATOM 557 C CA . VAL A 1 73 ? -5.523 -1.775 2.795 1.00 93.50 73 VAL A CA 1
ATOM 558 C C . VAL A 1 73 ? -4.978 -2.565 1.614 1.00 93.50 73 VAL A C 1
ATOM 560 O O . VAL A 1 73 ? -4.106 -3.422 1.728 1.00 93.50 73 VAL A O 1
ATOM 563 N N . VAL A 1 74 ? -5.454 -2.205 0.428 1.00 95.50 74 VAL A N 1
ATOM 564 C CA . VAL A 1 74 ? -4.950 -2.706 -0.846 1.00 95.50 74 VAL A CA 1
ATOM 565 C C . VAL A 1 74 ? -4.344 -1.563 -1.635 1.00 95.50 74 VAL A C 1
ATOM 567 O O . VAL A 1 74 ? -4.932 -0.486 -1.736 1.00 95.50 74 VAL A O 1
ATOM 570 N N . ALA A 1 75 ? -3.175 -1.801 -2.227 1.00 96.56 75 ALA A N 1
ATOM 571 C CA . ALA A 1 75 ? -2.456 -0.816 -3.016 1.00 96.56 75 ALA A CA 1
ATOM 572 C C . ALA A 1 75 ? -2.076 -1.327 -4.403 1.00 96.56 75 ALA A C 1
ATOM 574 O O . ALA A 1 75 ? -1.572 -2.435 -4.582 1.00 96.56 75 ALA A O 1
ATOM 575 N N . GLY A 1 76 ? -2.266 -0.460 -5.395 1.00 97.69 76 GLY A N 1
ATOM 576 C CA . GLY A 1 76 ? -1.790 -0.683 -6.750 1.00 97.69 76 GLY A CA 1
ATOM 577 C C . GLY A 1 76 ? -0.273 -0.537 -6.845 1.00 97.69 76 GLY A C 1
ATOM 578 O O . GLY A 1 76 ? 0.307 0.430 -6.338 1.00 97.69 76 GLY A O 1
ATOM 579 N N . VAL A 1 77 ? 0.342 -1.476 -7.563 1.00 97.81 77 VAL A N 1
ATOM 580 C CA . VAL A 1 77 ? 1.770 -1.512 -7.893 1.00 97.81 77 VAL A CA 1
ATOM 581 C C . VAL A 1 77 ? 1.890 -1.600 -9.420 1.00 97.81 77 VAL A C 1
ATOM 583 O O . VAL A 1 77 ? 2.160 -2.668 -9.974 1.00 97.81 77 VAL A O 1
ATOM 586 N N . PRO A 1 78 ? 1.619 -0.503 -10.152 1.00 97.69 78 PRO A N 1
ATOM 587 C CA . PRO A 1 78 ? 1.395 -0.543 -11.601 1.00 97.69 78 PRO A CA 1
ATOM 588 C C . PRO A 1 78 ? 2.619 -0.998 -12.401 1.00 97.69 78 PRO A C 1
ATOM 590 O O . PRO A 1 78 ? 2.482 -1.406 -13.548 1.00 97.69 78 PRO A O 1
ATOM 593 N N . ARG A 1 79 ? 3.816 -0.912 -11.814 1.00 97.19 79 ARG A N 1
ATOM 594 C CA . ARG A 1 79 ? 5.076 -1.315 -12.448 1.00 97.19 79 ARG A CA 1
ATOM 595 C C . ARG A 1 79 ? 5.707 -2.545 -11.797 1.00 97.19 79 ARG A C 1
ATOM 597 O O . ARG A 1 79 ? 6.806 -2.928 -12.187 1.00 97.19 79 ARG A O 1
ATOM 604 N N . GLY A 1 80 ? 5.018 -3.154 -10.833 1.00 94.81 80 GLY A N 1
ATOM 605 C CA . GLY A 1 80 ? 5.436 -4.414 -10.230 1.00 94.81 80 GLY A CA 1
ATOM 606 C C 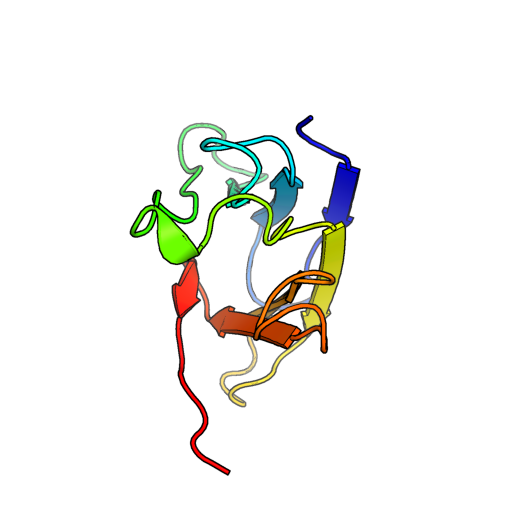. GLY A 1 80 ? 5.372 -5.567 -11.229 1.00 94.81 80 GLY A C 1
ATOM 607 O O . GLY A 1 80 ? 4.710 -5.460 -12.266 1.00 94.81 80 GLY A O 1
ATOM 608 N N . ASN A 1 81 ? 6.059 -6.663 -10.897 1.00 93.81 81 ASN A N 1
ATOM 609 C CA . ASN A 1 81 ? 6.115 -7.876 -11.717 1.00 93.81 81 ASN A CA 1
ATOM 610 C C . ASN A 1 81 ? 6.501 -7.573 -13.180 1.00 93.81 81 ASN A C 1
ATOM 612 O O . ASN A 1 81 ? 5.725 -7.818 -14.100 1.00 93.81 81 ASN A O 1
ATOM 616 N N . ASP A 1 82 ? 7.665 -6.949 -13.384 1.00 93.69 82 ASP A N 1
ATOM 617 C CA . ASP A 1 82 ? 8.206 -6.607 -14.709 1.00 93.69 82 ASP A CA 1
ATOM 618 C C . ASP A 1 82 ? 7.227 -5.831 -15.614 1.00 93.69 82 ASP A C 1
ATOM 620 O O . ASP A 1 82 ? 7.066 -6.128 -16.797 1.00 93.69 82 ASP A O 1
ATOM 624 N N . LEU A 1 83 ? 6.584 -4.794 -15.059 1.00 94.56 83 LEU A N 1
ATOM 625 C CA . LEU A 1 83 ? 5.613 -3.924 -15.746 1.00 94.56 83 LEU A CA 1
ATOM 626 C C . LEU A 1 83 ? 4.285 -4.595 -16.138 1.00 94.56 83 LEU A C 1
ATOM 628 O O . LEU A 1 83 ? 3.469 -3.961 -16.808 1.00 94.56 83 LEU A O 1
ATOM 632 N N . VAL A 1 84 ? 4.032 -5.833 -15.705 1.00 97.69 84 VAL A N 1
ATOM 633 C CA . VAL A 1 84 ? 2.702 -6.457 -15.825 1.00 97.69 84 VAL A CA 1
ATOM 634 C C . VAL A 1 84 ? 1.691 -5.743 -14.924 1.00 97.69 84 VAL A C 1
ATOM 636 O O . VAL A 1 84 ? 0.512 -5.637 -15.262 1.00 97.69 84 VAL A O 1
ATOM 639 N N . GLY A 1 85 ? 2.170 -5.215 -13.799 1.00 96.12 85 GLY A N 1
ATOM 640 C CA . GLY A 1 85 ? 1.346 -4.653 -12.746 1.00 96.12 85 GLY A CA 1
ATOM 641 C C . GLY A 1 85 ? 0.996 -5.706 -11.701 1.00 96.12 85 GLY A C 1
ATOM 642 O O . GLY A 1 85 ? 0.855 -6.895 -11.98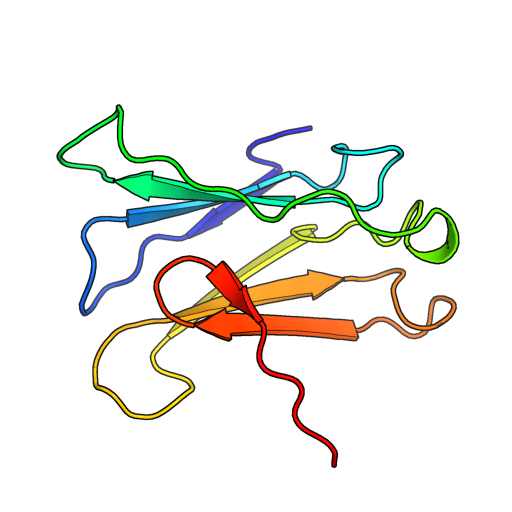9 1.00 96.12 85 GLY A O 1
ATOM 643 N N . ALA A 1 86 ? 0.872 -5.248 -10.464 1.00 96.50 86 ALA A N 1
ATOM 644 C CA . ALA A 1 86 ? 0.496 -6.063 -9.324 1.00 96.50 86 ALA A CA 1
ATOM 645 C C . ALA A 1 86 ? -0.389 -5.264 -8.361 1.00 96.50 86 ALA A C 1
ATOM 647 O O . ALA A 1 86 ? -0.558 -4.045 -8.485 1.00 96.50 86 ALA A O 1
ATOM 648 N N . VAL A 1 87 ? -0.955 -5.979 -7.397 1.00 96.56 87 VAL A N 1
ATOM 649 C CA . VAL A 1 87 ? -1.735 -5.430 -6.293 1.00 96.56 87 VAL A CA 1
ATOM 650 C C . VAL A 1 87 ? -1.190 -6.046 -5.011 1.00 96.56 87 VAL A C 1
ATOM 652 O O . VAL A 1 87 ? -1.118 -7.269 -4.915 1.00 96.56 87 VAL A O 1
ATOM 655 N N . SER A 1 88 ? -0.800 -5.207 -4.054 1.00 94.62 88 SER A N 1
ATOM 656 C CA . SER A 1 88 ? -0.359 -5.644 -2.727 1.00 94.62 88 SER A CA 1
ATOM 657 C C . SER A 1 88 ? -1.495 -5.464 -1.729 1.00 94.62 88 SER A C 1
ATOM 659 O O . SER A 1 88 ? -2.122 -4.403 -1.692 1.00 94.62 88 SER A O 1
ATOM 661 N N . VAL A 1 89 ? -1.751 -6.496 -0.929 1.00 93.69 89 VAL A N 1
ATOM 662 C CA . VAL A 1 89 ? -2.736 -6.492 0.158 1.00 93.69 89 VAL A CA 1
ATOM 663 C C . VAL A 1 89 ? -1.964 -6.464 1.472 1.00 93.69 89 VAL A C 1
ATOM 665 O O . VAL A 1 89 ? -1.063 -7.280 1.676 1.00 93.69 89 VAL A O 1
ATOM 668 N N . TYR A 1 90 ? -2.310 -5.527 2.346 1.00 91.19 90 TYR A N 1
ATOM 669 C CA . TYR A 1 90 ? -1.743 -5.413 3.680 1.00 91.19 90 TYR A CA 1
ATOM 670 C C . TYR A 1 90 ? -2.858 -5.499 4.709 1.00 91.19 90 TYR A C 1
ATOM 672 O O . TYR A 1 90 ? -3.808 -4.714 4.640 1.00 91.19 90 TYR A O 1
ATOM 680 N N . ILE A 1 91 ? -2.696 -6.396 5.677 1.00 86.25 91 ILE A N 1
ATOM 681 C CA . ILE A 1 91 ? -3.615 -6.487 6.810 1.00 86.25 91 ILE A CA 1
ATOM 682 C C . ILE A 1 91 ? -3.345 -5.361 7.816 1.00 86.25 91 ILE A C 1
ATOM 684 O O . ILE A 1 91 ? -2.398 -4.570 7.648 1.00 86.25 91 ILE A O 1
ATOM 688 N N . LEU A 1 92 ? -4.156 -5.288 8.872 1.00 73.62 92 LEU A N 1
ATOM 689 C CA . LEU A 1 92 ? -3.973 -4.356 9.986 1.00 73.62 92 LEU A CA 1
ATOM 690 C C . LEU A 1 92 ? -2.480 -4.196 10.365 1.00 73.62 92 LEU A C 1
ATOM 692 O O . LEU A 1 92 ? -1.736 -5.165 10.496 1.00 73.62 92 LEU A O 1
ATOM 696 N N . GLU A 1 93 ? -2.031 -2.944 10.515 1.00 68.75 93 GLU A N 1
ATOM 697 C CA . GLU A 1 93 ? -0.626 -2.564 10.781 1.00 68.75 93 GLU A CA 1
ATOM 698 C C . GLU A 1 93 ? 0.396 -2.743 9.643 1.00 68.75 93 GLU A C 1
ATOM 700 O O . GLU A 1 93 ? 1.594 -2.598 9.883 1.00 68.75 93 GLU A O 1
ATOM 705 N N . LEU A 1 94 ? -0.046 -2.925 8.396 1.00 70.44 94 LEU A N 1
ATOM 706 C CA . LEU A 1 94 ? 0.831 -3.044 7.220 1.00 70.44 94 LEU A CA 1
ATOM 707 C C . LEU A 1 94 ? 1.661 -4.339 7.176 1.00 70.44 94 LEU A C 1
ATOM 709 O O . LEU A 1 94 ? 2.759 -4.361 6.614 1.00 70.44 94 LEU A O 1
ATOM 713 N N . LEU A 1 95 ? 1.142 -5.432 7.733 1.00 65.62 95 LEU A N 1
ATOM 714 C CA . LEU A 1 95 ? 1.719 -6.760 7.522 1.00 65.62 95 LEU A CA 1
ATOM 715 C C . LEU A 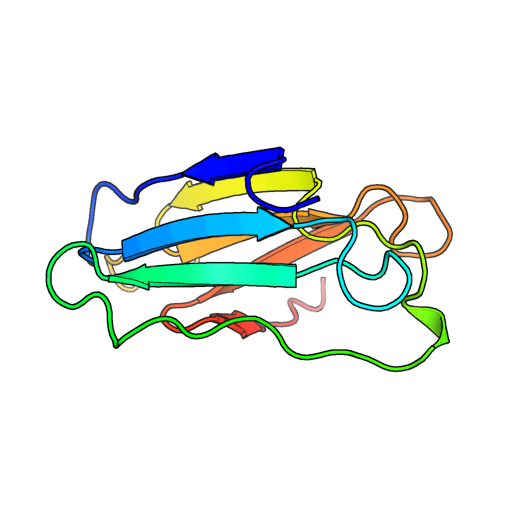1 95 ? 1.336 -7.264 6.117 1.00 65.62 95 LEU A C 1
ATOM 717 O O . LEU A 1 95 ? 0.160 -7.291 5.760 1.00 65.62 95 LEU A O 1
ATOM 721 N N . GLU A 1 96 ? 2.322 -7.644 5.299 1.00 59.97 96 GLU A N 1
ATOM 722 C CA . GLU A 1 96 ? 2.074 -8.217 3.965 1.00 59.97 96 GLU A CA 1
ATOM 723 C C . GLU A 1 96 ? 1.660 -9.689 4.053 1.00 59.97 96 GLU A C 1
ATOM 725 O O . GLU A 1 96 ? 2.314 -10.487 4.728 1.00 59.97 96 GLU A O 1
ATOM 730 N N . PHE A 1 97 ? 0.629 -10.067 3.291 1.00 51.47 97 PHE A N 1
ATOM 731 C CA . PHE A 1 97 ? 0.279 -11.465 3.035 1.00 51.47 97 PHE A CA 1
ATOM 732 C C . PHE A 1 97 ? 0.516 -11.812 1.561 1.00 51.47 97 PHE A C 1
ATOM 734 O O . PHE A 1 97 ? -0.028 -11.177 0.659 1.00 51.47 97 PHE A O 1
ATOM 741 N N . PHE A 1 98 ? 1.300 -12.863 1.302 1.00 42.91 98 PHE A N 1
ATOM 742 C CA . PHE A 1 98 ? 1.448 -13.436 -0.038 1.00 42.91 98 PHE A CA 1
ATOM 743 C C . PHE A 1 98 ? 0.378 -14.513 -0.249 1.00 42.91 98 PHE A C 1
ATOM 745 O O . PHE A 1 98 ? 0.467 -15.596 0.330 1.00 42.91 98 PHE A O 1
ATOM 752 N N . PHE A 1 99 ? -0.617 -14.254 -1.100 1.00 38.53 99 PHE A N 1
ATOM 753 C CA . PHE A 1 99 ? -1.452 -15.325 -1.648 1.00 38.53 99 PHE A CA 1
ATOM 754 C C . PHE A 1 99 ? -0.702 -15.990 -2.809 1.00 38.53 99 PHE A C 1
ATOM 756 O O . PHE A 1 99 ? -0.496 -15.377 -3.855 1.00 38.53 99 PHE A O 1
ATOM 763 N N . PHE A 1 100 ? -0.295 -17.250 -2.636 1.00 32.69 100 PHE A N 1
ATOM 764 C CA . PHE A 1 100 ? 0.055 -18.106 -3.769 1.00 32.69 100 PHE A CA 1
ATOM 765 C C . PHE A 1 100 ? -1.256 -18.600 -4.395 1.00 32.69 100 PHE A C 1
ATOM 767 O O . PHE A 1 100 ? -1.979 -19.373 -3.765 1.00 32.69 100 PHE A O 1
ATOM 774 N N . LEU A 1 101 ? -1.577 -18.112 -5.595 1.00 40.25 101 LEU A N 1
ATOM 775 C CA . LEU A 1 101 ? -2.585 -18.707 -6.481 1.00 40.25 101 LEU A CA 1
ATOM 776 C C . LEU A 1 101 ? -1.942 -19.796 -7.345 1.00 40.25 101 LEU A C 1
ATOM 778 O O . LEU A 1 101 ? -0.797 -19.575 -7.803 1.00 40.25 101 LEU A O 1
#

Foldseek 3Di:
DKQLEWDDWPWDAQWIWIWDQPPDQSLTKIWIAHPVDRVPIDMDDDDDPVSHNQSWQNYKDWQPPPPPGGIWMKTWRCCPPPNPTDIWTAGPPRHTDDDDD

Radius of gyration: 12.93 Å; Cα contacts (8 Å, |Δi|>4): 266; chains: 1; bounding box: 32×31×34 Å

Solvent-accessible surface area (backbone atoms only — not comparable to full-atom values): 5442 Å² total; per-residue (Å²): 84,73,69,71,18,65,45,66,43,93,36,77,52,66,39,39,39,31,11,14,24,52,34,70,76,22,23,23,25,42,38,40,30,33,77,85,42,81,86,50,54,56,60,53,72,85,74,63,78,87,45,46,54,14,24,23,14,58,37,58,48,64,44,58,79,86,73,84,71,38,35,21,44,35,27,32,15,65,35,24,76,90,57,73,37,44,73,51,50,23,44,80,93,64,46,78,64,86,82,88,127

Secondary structure (DSSP, 8-state):
---SEEE--SSS--EEEEE-TTSTTTTB-EEEEESS-TT---BPPP--GGGTT--BTSSEEEE-SSSSSS-EEEEEETTTTTTT-EEEEEEGGGEE-----

Organism: NCBI:txid637853

Mean predicted aligned error: 4.74 Å

InterPro domains:
  IPR013517 FG-GAP repeat [PF01839] (57-91)
  IPR013519 Integrin alpha beta-propellor [PS51470] (1-42)
  IPR013519 Integrin alpha beta-propellor [PS51470] (43-99)
  IPR013519 Integri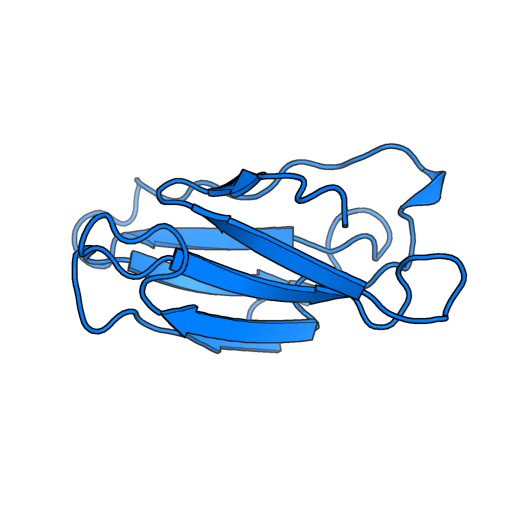n alpha beta-propellor [SM00191] (52-101)
  IPR028994 Integrin alpha, N-terminal [G3DSA:2.130.10.130] (1-96)
  IPR028994 Integrin alpha, N-terminal [SSF69318] (12-91)

Sequence (101 aa):
MCGFSAAIPDRGDDRLYIGAPGAYYWQGTIFAQSVRNKLDRPNTHDGPAHHDNYNLGYSIAVGDFDGDGLDDVVAGVPRGNDLVGAVSVYILELLEFFFFL

pLDDT: mean 88.63, std 13.29, range [32.69, 97.81]

Nearest PDB structures (foldseek):
  8xfg-assembly1_A  TM=9.290E-01  e=1.015E-08  Homo sapiens
  8xen-assembly1_A  TM=9.285E-01  e=1.205E-08  Homo sapiens
  8xer-assembly1_A  TM=9.293E-01  e=5.346E-08  Homo sapiens
  8xf6-assembly1_A  TM=9.211E-01  e=4.767E-08  Homo sapiens
  4wk2-assembly1_A  TM=9.189E-01  e=8.455E-08  Homo sapiens